Protein AF-A0A0H1R4T2-F1 (afdb_monomer)

Structure (mmCIF, N/CA/C/O backbone):
data_AF-A0A0H1R4T2-F1
#
_entry.id   AF-A0A0H1R4T2-F1
#
loop_
_atom_site.group_PDB
_atom_site.id
_atom_site.type_symbol
_atom_site.label_atom_id
_atom_site.label_alt_id
_atom_site.label_comp_id
_atom_site.label_asym_id
_atom_site.label_entity_id
_atom_site.label_seq_id
_atom_site.pdbx_PDB_ins_code
_atom_site.Cartn_x
_atom_site.Cartn_y
_atom_site.Cartn_z
_atom_site.occupancy
_atom_site.B_iso_or_equiv
_atom_site.auth_seq_id
_atom_site.auth_comp_id
_atom_site.auth_asym_id
_atom_site.auth_atom_id
_atom_site.pdbx_PDB_model_num
ATOM 1 N N . MET A 1 1 ? -30.611 5.512 13.578 1.00 37.97 1 MET A N 1
ATOM 2 C CA . MET A 1 1 ? -29.222 5.165 13.932 1.00 37.97 1 MET A CA 1
ATOM 3 C C . MET A 1 1 ? -28.683 4.376 12.761 1.00 37.97 1 MET A C 1
ATOM 5 O O . MET A 1 1 ? -28.832 3.165 12.735 1.00 37.97 1 MET A O 1
ATOM 9 N N . GLU A 1 2 ? -28.189 5.070 11.743 1.00 43.41 2 GLU A N 1
ATOM 10 C CA . GLU A 1 2 ? -27.461 4.420 10.656 1.00 43.41 2 GLU A CA 1
ATOM 11 C C . GLU A 1 2 ? -26.054 4.188 11.203 1.00 43.41 2 GLU A C 1
ATOM 13 O O . GLU A 1 2 ? -25.232 5.100 11.232 1.00 43.41 2 GLU A O 1
ATOM 18 N N . GLN A 1 3 ? -25.820 3.006 11.781 1.00 45.62 3 GLN A N 1
ATOM 19 C CA . GLN A 1 3 ? -24.454 2.512 11.894 1.00 45.62 3 GLN A CA 1
ATOM 20 C C . GLN A 1 3 ? -24.014 2.315 10.448 1.00 45.62 3 GLN A C 1
ATOM 22 O O . GLN A 1 3 ? -24.476 1.386 9.792 1.00 45.62 3 GLN A O 1
ATOM 27 N N . ALA A 1 4 ? -23.248 3.264 9.912 1.00 46.41 4 ALA A N 1
ATOM 28 C CA . ALA A 1 4 ? -22.521 3.021 8.681 1.00 46.41 4 ALA A CA 1
ATOM 29 C C . ALA A 1 4 ? -21.669 1.782 8.957 1.00 46.41 4 ALA A C 1
ATOM 31 O O . ALA A 1 4 ? -20.861 1.818 9.886 1.00 46.41 4 ALA A O 1
ATOM 32 N N . ASP A 1 5 ? -21.933 0.681 8.249 1.00 58.12 5 ASP A N 1
ATOM 33 C CA . ASP A 1 5 ? -21.079 -0.501 8.308 1.00 58.12 5 ASP A CA 1
ATOM 34 C C . ASP A 1 5 ? -19.673 -0.024 7.966 1.00 58.12 5 ASP A C 1
ATOM 36 O O . ASP A 1 5 ? -19.393 0.410 6.848 1.00 58.12 5 ASP A O 1
ATOM 40 N N . VAL A 1 6 ? -18.829 0.015 8.989 1.00 58.97 6 VAL A N 1
ATOM 41 C CA . VAL A 1 6 ? -17.439 0.401 8.855 1.00 58.97 6 VAL A CA 1
ATOM 42 C C . VAL A 1 6 ? -16.757 -0.789 8.180 1.00 58.97 6 VAL A C 1
ATOM 44 O O . VAL A 1 6 ? -16.709 -1.859 8.796 1.00 58.97 6 VAL A O 1
ATOM 47 N N . PRO A 1 7 ? -16.295 -0.652 6.925 1.00 65.75 7 PRO A N 1
ATOM 48 C CA . PRO A 1 7 ? -15.781 -1.784 6.165 1.00 65.75 7 PRO A CA 1
ATOM 49 C C . PRO A 1 7 ? -14.584 -2.401 6.885 1.00 65.75 7 PRO A C 1
ATOM 51 O O . PRO A 1 7 ? -13.729 -1.690 7.404 1.00 65.75 7 PRO A O 1
ATOM 54 N N . ALA A 1 8 ? -14.508 -3.728 6.934 1.00 76.31 8 ALA A N 1
ATOM 55 C CA . ALA A 1 8 ? -13.398 -4.416 7.577 1.00 76.31 8 ALA A CA 1
ATOM 56 C C . ALA A 1 8 ? -12.073 -4.101 6.862 1.00 76.31 8 ALA A C 1
ATOM 58 O O . ALA A 1 8 ? -12.040 -3.820 5.662 1.00 76.31 8 ALA A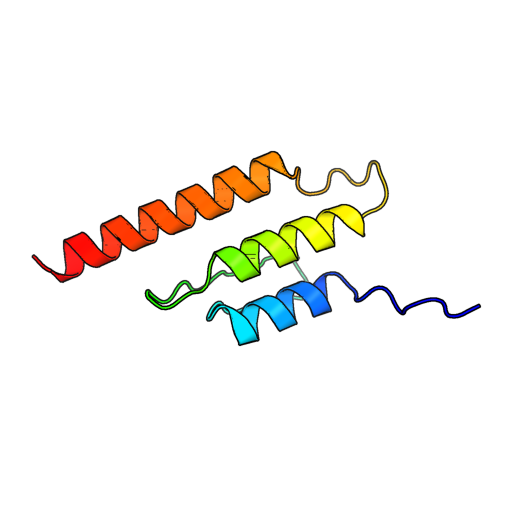 O 1
ATOM 59 N N . ALA A 1 9 ? -10.949 -4.212 7.575 1.00 71.88 9 ALA A N 1
ATOM 60 C CA . ALA A 1 9 ? -9.632 -3.926 7.004 1.00 71.88 9 ALA A CA 1
ATOM 61 C C . ALA A 1 9 ? -9.334 -4.741 5.730 1.00 71.88 9 ALA A C 1
ATOM 63 O O . ALA A 1 9 ? -8.763 -4.219 4.773 1.00 71.88 9 ALA A O 1
ATOM 64 N N . ASP A 1 10 ? -9.785 -5.998 5.686 1.00 71.38 10 ASP A N 1
ATOM 65 C CA . ASP A 1 10 ? -9.676 -6.853 4.501 1.00 71.38 10 ASP A CA 1
ATOM 66 C C . ASP A 1 10 ? -10.477 -6.308 3.302 1.00 71.38 10 ASP A C 1
ATOM 68 O O . ASP A 1 10 ? -10.030 -6.418 2.161 1.00 71.38 10 ASP A O 1
ATOM 72 N N . GLU A 1 11 ? -11.633 -5.683 3.536 1.00 73.19 11 GLU A N 1
ATOM 73 C CA . GLU A 1 11 ? -12.472 -5.091 2.485 1.00 73.19 11 GLU A CA 1
ATOM 74 C C . GLU A 1 11 ? -11.841 -3.815 1.925 1.00 73.19 11 GLU A C 1
ATOM 76 O O . GLU A 1 11 ? -11.816 -3.625 0.709 1.00 73.19 11 GLU A O 1
ATOM 81 N N . ILE A 1 12 ? -11.259 -2.983 2.793 1.00 75.38 12 ILE A N 1
ATOM 82 C CA . ILE A 1 12 ? -10.528 -1.772 2.398 1.00 75.38 12 ILE A CA 1
ATOM 83 C C . ILE A 1 12 ? -9.297 -2.132 1.560 1.00 75.38 12 ILE A C 1
ATOM 85 O O . ILE A 1 12 ? -9.072 -1.548 0.499 1.00 75.38 12 ILE A O 1
ATOM 89 N N . LEU A 1 13 ? -8.522 -3.130 1.989 1.00 74.75 13 LEU A N 1
ATOM 90 C CA . LEU A 1 13 ? -7.351 -3.598 1.246 1.00 74.75 13 LEU A CA 1
ATOM 91 C C . LEU A 1 13 ? -7.740 -4.271 -0.071 1.00 74.75 13 LEU A C 1
ATOM 93 O O . LEU A 1 13 ? -7.060 -4.083 -1.080 1.00 74.75 13 LEU A O 1
ATOM 97 N N . SER A 1 14 ? -8.846 -5.017 -0.096 1.00 75.69 14 SER A N 1
ATOM 98 C CA . SER A 1 14 ? -9.364 -5.613 -1.327 1.00 75.69 14 SER A CA 1
ATOM 99 C C . SER A 1 14 ? -9.848 -4.541 -2.310 1.00 75.69 14 SER A C 1
ATOM 101 O O . SER A 1 14 ? -9.477 -4.579 -3.484 1.00 75.69 14 SER A O 1
ATOM 103 N N . PHE A 1 15 ? -10.567 -3.519 -1.842 1.00 77.50 15 PHE A N 1
ATOM 104 C CA . PHE A 1 15 ? -10.944 -2.358 -2.653 1.00 77.50 15 PHE A CA 1
ATOM 105 C C . PHE A 1 15 ? -9.710 -1.672 -3.242 1.00 77.50 15 PHE A C 1
ATOM 107 O O . PHE A 1 15 ? -9.607 -1.473 -4.454 1.00 77.50 15 PHE A O 1
ATOM 114 N N . ALA A 1 16 ? -8.737 -1.374 -2.389 1.00 76.94 16 ALA A N 1
ATOM 115 C CA . ALA A 1 16 ? -7.504 -0.738 -2.800 1.00 76.94 16 ALA A CA 1
ATOM 116 C C . ALA A 1 16 ? -6.790 -1.577 -3.872 1.00 76.94 16 ALA A C 1
ATOM 118 O O . ALA A 1 16 ? -6.370 -1.034 -4.889 1.00 76.94 16 ALA A O 1
ATOM 119 N N . SER A 1 17 ? -6.752 -2.904 -3.706 1.00 72.69 17 SER A N 1
ATOM 120 C CA . SER A 1 17 ? -6.131 -3.838 -4.653 1.00 72.69 17 SER A CA 1
ATOM 121 C C . SER A 1 17 ? -6.753 -3.765 -6.054 1.00 72.69 17 SER A C 1
ATOM 123 O O . SER A 1 17 ? -6.049 -3.647 -7.057 1.00 72.69 17 SER A O 1
ATOM 125 N N . VAL A 1 18 ? -8.086 -3.702 -6.123 1.00 74.31 18 VAL A N 1
ATOM 126 C CA . VAL A 1 18 ? -8.840 -3.598 -7.380 1.00 74.31 18 VAL A CA 1
ATOM 127 C C . VAL A 1 18 ? -8.615 -2.251 -8.063 1.00 74.31 18 VAL A C 1
ATOM 129 O O . VAL A 1 18 ? -8.520 -2.185 -9.287 1.00 74.31 18 VAL A O 1
ATOM 132 N N . HIS A 1 19 ? -8.535 -1.168 -7.291 1.00 71.81 19 HIS A N 1
ATOM 133 C CA . HIS A 1 19 ? -8.475 0.187 -7.841 1.00 71.81 19 HIS A CA 1
ATOM 134 C C . HIS A 1 19 ? -7.057 0.734 -8.024 1.00 71.81 19 HIS A C 1
ATOM 136 O O . HIS A 1 19 ? -6.861 1.699 -8.768 1.00 71.81 19 HIS A O 1
ATOM 142 N N . GLY A 1 20 ? -6.075 0.136 -7.358 1.00 65.06 20 GLY A N 1
ATOM 143 C CA . GLY A 1 20 ? -4.697 0.595 -7.341 1.00 65.06 20 GLY A CA 1
ATOM 144 C C . GLY A 1 20 ? -3.700 -0.327 -8.031 1.00 65.06 20 GLY A C 1
ATOM 145 O O . GLY A 1 20 ? -2.514 -0.016 -8.001 1.00 65.06 20 GLY A O 1
ATOM 146 N N . ASN A 1 21 ? -4.172 -1.381 -8.706 1.00 65.94 21 ASN A N 1
ATOM 147 C CA . ASN A 1 21 ? -3.375 -2.378 -9.431 1.00 65.94 21 ASN A CA 1
ATOM 148 C C . ASN A 1 21 ? -2.406 -3.197 -8.563 1.00 65.94 21 ASN A C 1
ATOM 150 O O . ASN A 1 21 ? -1.481 -3.788 -9.099 1.00 65.94 21 ASN A O 1
ATOM 154 N N . PHE A 1 22 ? -2.613 -3.308 -7.255 1.00 68.62 22 PHE A N 1
ATOM 155 C CA . PHE A 1 22 ? -1.847 -4.232 -6.409 1.00 68.62 22 PHE A CA 1
ATOM 156 C C . PHE A 1 22 ? -2.667 -5.469 -6.075 1.00 68.62 22 PHE A C 1
ATOM 158 O O . PHE A 1 22 ? -3.887 -5.424 -6.091 1.00 68.62 22 PHE A O 1
ATOM 165 N N . VAL A 1 23 ? -2.020 -6.598 -5.793 1.00 60.53 23 VAL A N 1
ATOM 166 C CA . VAL A 1 23 ? -2.725 -7.825 -5.390 1.00 60.53 23 VAL A CA 1
ATOM 167 C C . VAL A 1 23 ? -2.778 -7.876 -3.865 1.00 60.53 23 VAL A C 1
ATOM 169 O O . VAL A 1 23 ? -1.770 -7.667 -3.207 1.00 60.53 23 VAL A O 1
ATOM 172 N N . CYS A 1 24 ? -3.951 -8.133 -3.286 1.00 57.16 24 CYS A N 1
ATOM 173 C CA . CYS A 1 24 ? -4.082 -8.447 -1.864 1.00 57.16 24 CYS A CA 1
ATOM 174 C C . CYS A 1 24 ? -4.234 -9.966 -1.721 1.00 57.16 24 CYS A C 1
ATOM 176 O O . CYS A 1 24 ? -5.259 -10.526 -2.111 1.00 57.16 24 CYS A O 1
ATOM 178 N N . ILE A 1 25 ? -3.214 -10.645 -1.191 1.00 57.88 25 ILE A N 1
ATOM 179 C CA . ILE A 1 25 ? -3.298 -12.069 -0.843 1.00 57.88 25 ILE A CA 1
ATOM 180 C C . ILE A 1 25 ? -3.502 -12.164 0.670 1.00 57.88 25 ILE A C 1
ATOM 182 O O . ILE A 1 25 ? -2.537 -12.174 1.426 1.00 57.88 25 ILE A O 1
ATOM 186 N N . SER A 1 26 ? -4.754 -12.215 1.131 1.00 49.97 26 SER A N 1
ATOM 187 C CA . SER A 1 26 ? -5.046 -12.526 2.538 1.00 49.97 26 SER A CA 1
ATOM 188 C C . SER A 1 26 ? -4.848 -14.026 2.774 1.00 49.97 26 SER A C 1
ATOM 190 O O . SER A 1 26 ? -5.786 -14.817 2.642 1.00 49.97 26 SER A O 1
ATOM 192 N N . ASP A 1 27 ? -3.627 -14.447 3.111 1.00 50.81 27 ASP A N 1
ATOM 193 C CA . ASP A 1 27 ? -3.405 -15.799 3.628 1.00 50.81 27 ASP A CA 1
ATOM 194 C C . ASP A 1 27 ? -3.976 -15.896 5.056 1.00 50.81 27 ASP A C 1
ATOM 196 O O . ASP A 1 27 ? -3.684 -15.086 5.938 1.00 50.81 27 ASP A O 1
ATOM 200 N N . ARG A 1 28 ? -4.855 -16.877 5.289 1.00 47.34 28 ARG A N 1
ATOM 201 C CA . ARG A 1 28 ? -5.594 -17.029 6.554 1.00 47.34 28 ARG A CA 1
ATOM 202 C C . ARG A 1 28 ? -4.715 -17.502 7.718 1.00 47.34 28 ARG A C 1
ATOM 204 O O . ARG A 1 28 ? -5.187 -17.497 8.852 1.00 47.34 28 ARG A O 1
ATOM 211 N N . ILE A 1 29 ? -3.478 -17.936 7.456 1.00 55.06 29 ILE A N 1
ATOM 212 C CA . ILE A 1 29 ? -2.584 -18.529 8.468 1.00 55.06 29 ILE A CA 1
ATOM 213 C C . ILE A 1 29 ? -1.558 -17.513 8.986 1.00 55.06 29 ILE A C 1
ATOM 215 O O . ILE A 1 29 ? -1.234 -17.498 10.172 1.00 55.06 29 ILE A O 1
ATOM 219 N N . PHE A 1 30 ? -1.093 -16.620 8.121 1.00 45.91 30 PHE A N 1
ATOM 220 C CA . PHE A 1 30 ? -0.267 -15.473 8.473 1.00 45.91 30 PHE A CA 1
ATOM 221 C C . PHE A 1 30 ? -0.870 -14.286 7.738 1.00 45.91 30 PHE A C 1
ATOM 223 O O . PHE A 1 30 ? -0.937 -14.347 6.518 1.00 45.91 30 PHE A O 1
ATOM 230 N N . ARG A 1 31 ? -1.294 -13.224 8.440 1.00 51.53 31 ARG A N 1
ATOM 231 C CA . ARG A 1 31 ? -1.710 -11.949 7.820 1.00 51.53 31 ARG A CA 1
ATOM 232 C C . ARG A 1 31 ? -0.530 -11.361 7.035 1.00 51.53 31 ARG A C 1
ATOM 234 O O . ARG A 1 31 ? 0.210 -10.524 7.545 1.00 51.53 31 ARG A O 1
ATOM 241 N N . ARG A 1 32 ? -0.273 -11.888 5.844 1.00 51.41 32 ARG A N 1
ATOM 242 C CA . ARG A 1 32 ? 0.926 -11.643 5.054 1.00 51.41 32 ARG A CA 1
ATOM 243 C C . ARG A 1 32 ? 0.457 -11.186 3.691 1.00 51.41 32 ARG A C 1
ATOM 245 O O . ARG A 1 32 ? 0.003 -11.986 2.888 1.00 51.41 32 AR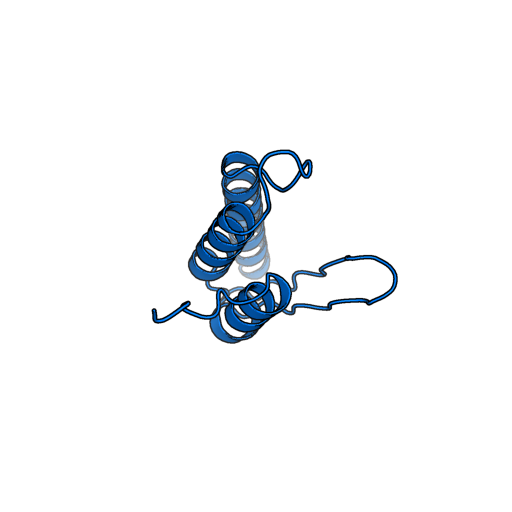G A O 1
ATOM 252 N N . PHE A 1 33 ? 0.537 -9.883 3.484 1.00 55.91 33 PHE A N 1
ATOM 253 C CA . PHE A 1 33 ? 0.124 -9.237 2.252 1.00 55.91 33 PHE A CA 1
ATOM 254 C C . PHE A 1 33 ? 1.315 -9.207 1.295 1.00 55.91 33 PHE A C 1
ATOM 256 O O . PHE A 1 33 ? 2.396 -8.746 1.663 1.00 55.91 33 PHE A O 1
ATOM 263 N N . GLU A 1 34 ? 1.131 -9.711 0.079 1.00 58.66 34 GLU A N 1
ATOM 264 C CA . GLU A 1 34 ? 2.114 -9.580 -0.995 1.00 58.66 34 GLU A CA 1
ATOM 265 C C . GLU A 1 34 ? 1.657 -8.486 -1.951 1.00 58.66 34 GLU A C 1
ATOM 267 O O . GLU A 1 34 ? 0.702 -8.672 -2.693 1.00 58.66 34 GLU A O 1
ATOM 272 N N . ILE A 1 35 ? 2.332 -7.338 -1.926 1.00 58.56 35 ILE A N 1
ATOM 273 C CA . ILE A 1 35 ? 1.986 -6.198 -2.776 1.00 58.56 35 ILE A CA 1
ATOM 274 C C . ILE A 1 35 ? 2.734 -6.348 -4.100 1.00 58.56 35 ILE A C 1
ATOM 276 O O . ILE A 1 35 ? 3.924 -6.053 -4.199 1.00 58.56 35 ILE A O 1
ATOM 280 N N . VAL A 1 36 ? 2.025 -6.808 -5.130 1.00 65.38 36 VAL A N 1
ATOM 281 C CA . VAL A 1 36 ? 2.505 -6.745 -6.518 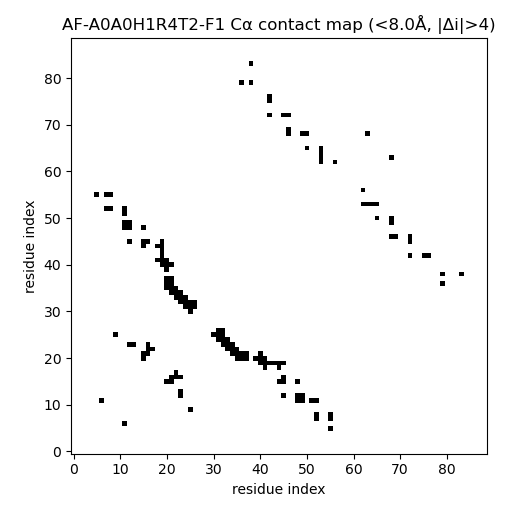1.00 65.38 36 VAL A CA 1
ATOM 282 C C . VAL A 1 36 ? 2.320 -5.315 -7.010 1.00 65.38 36 VAL A C 1
ATOM 284 O O . VAL A 1 36 ? 1.224 -4.785 -6.898 1.00 65.38 36 VAL A O 1
ATOM 287 N N . LEU A 1 37 ? 3.367 -4.681 -7.537 1.00 63.59 37 LEU A N 1
ATOM 288 C CA . LEU A 1 37 ? 3.355 -3.253 -7.872 1.00 63.59 37 LEU A CA 1
ATOM 289 C C . LEU A 1 37 ? 3.626 -3.009 -9.363 1.00 63.59 37 LEU A C 1
ATOM 291 O O . LEU A 1 37 ? 4.762 -2.744 -9.758 1.00 63.59 37 LEU A O 1
ATOM 295 N N . PRO A 1 38 ? 2.594 -3.097 -10.219 1.00 68.12 38 PRO A N 1
ATOM 296 C CA . PRO A 1 38 ? 2.660 -2.628 -11.593 1.00 68.12 38 PRO A CA 1
ATOM 297 C C . PRO A 1 38 ? 3.079 -1.154 -11.677 1.00 68.12 38 PRO A C 1
ATOM 299 O O . PRO A 1 38 ? 2.727 -0.363 -10.794 1.00 68.12 38 PRO A O 1
ATOM 302 N N . PRO A 1 39 ? 3.764 -0.739 -12.751 1.00 67.00 39 PRO A N 1
ATOM 303 C CA . PRO A 1 39 ? 4.143 0.659 -12.954 1.00 67.00 39 PRO A CA 1
ATOM 304 C C . PRO A 1 39 ? 2.932 1.610 -12.973 1.00 67.00 39 PRO A C 1
ATOM 306 O O . PRO A 1 39 ? 3.024 2.723 -12.459 1.00 67.00 39 PRO A O 1
ATOM 309 N N . ASP A 1 40 ? 1.772 1.145 -13.440 1.00 71.19 40 ASP A N 1
ATOM 310 C CA . ASP A 1 40 ? 0.509 1.898 -13.464 1.00 71.19 40 ASP A CA 1
ATOM 311 C C . ASP A 1 40 ? -0.271 1.859 -12.135 1.00 71.19 40 ASP A C 1
ATOM 313 O O . ASP A 1 40 ? -1.469 2.154 -12.091 1.00 71.19 40 ASP A O 1
ATOM 317 N N . SER A 1 41 ? 0.366 1.444 -11.037 1.00 74.06 41 SER A N 1
ATOM 318 C CA . SER A 1 41 ? -0.291 1.382 -9.729 1.00 74.06 41 SER A CA 1
ATOM 319 C C . SER A 1 41 ? -0.594 2.760 -9.164 1.00 74.06 41 SER A C 1
ATOM 321 O O . SER A 1 41 ? 0.254 3.659 -9.152 1.00 74.06 41 SER A O 1
ATOM 323 N N . ARG A 1 42 ? -1.799 2.901 -8.609 1.00 80.56 42 ARG A N 1
ATOM 324 C CA . ARG A 1 42 ? -2.246 4.124 -7.933 1.00 80.56 42 ARG A CA 1
ATOM 325 C C . ARG A 1 42 ? -1.928 4.031 -6.448 1.00 80.56 42 ARG A C 1
ATOM 327 O O . ARG A 1 42 ? -2.768 3.666 -5.632 1.00 80.56 42 ARG A O 1
ATOM 334 N N . LEU A 1 43 ? -0.685 4.363 -6.118 1.00 82.12 43 LEU A N 1
ATOM 335 C CA . LEU A 1 43 ? -0.155 4.331 -4.752 1.00 82.12 43 LEU A CA 1
ATOM 336 C C . LEU A 1 43 ? -0.906 5.257 -3.779 1.00 82.12 43 LEU A C 1
ATOM 338 O O . LEU A 1 43 ? -1.006 4.943 -2.598 1.00 82.12 43 LEU A O 1
ATOM 342 N N . GLU A 1 44 ? -1.522 6.326 -4.287 1.00 83.50 44 GLU A N 1
ATOM 343 C CA . GLU A 1 44 ? -2.452 7.186 -3.540 1.00 83.50 44 GLU A CA 1
ATOM 344 C C . GLU A 1 44 ? -3.630 6.396 -2.932 1.00 83.50 44 GLU A C 1
ATOM 346 O O . GLU A 1 44 ? -3.952 6.570 -1.762 1.00 83.50 44 GLU A O 1
ATOM 351 N N . ILE A 1 45 ? -4.206 5.443 -3.678 1.00 83.38 45 ILE A N 1
ATOM 352 C CA . ILE A 1 45 ? -5.337 4.631 -3.208 1.00 83.38 45 ILE A CA 1
ATOM 353 C C . ILE A 1 45 ? -4.881 3.656 -2.121 1.00 83.38 45 ILE A C 1
ATOM 355 O O . ILE A 1 45 ? -5.608 3.425 -1.158 1.00 83.38 45 ILE A O 1
ATOM 359 N N . LEU A 1 46 ? -3.676 3.092 -2.258 1.00 82.50 46 LEU A N 1
ATOM 360 C CA . LEU A 1 46 ? -3.087 2.236 -1.226 1.00 82.50 46 LEU A CA 1
ATOM 361 C C . LEU A 1 46 ? -2.864 3.015 0.071 1.00 82.50 46 LEU A C 1
ATOM 363 O O . LEU A 1 46 ? -3.195 2.517 1.144 1.00 82.50 46 LEU A O 1
ATOM 367 N N . LYS A 1 47 ? -2.325 4.236 -0.035 1.00 86.50 47 LYS A N 1
ATOM 368 C CA . LYS A 1 47 ? -2.106 5.128 1.105 1.00 86.50 47 LYS A CA 1
ATOM 369 C C . LYS A 1 47 ? -3.413 5.400 1.842 1.00 86.50 47 LYS A C 1
ATOM 371 O O . LYS A 1 47 ? -3.488 5.162 3.044 1.00 86.50 47 LYS A O 1
ATOM 376 N N . ASP A 1 48 ? -4.434 5.854 1.121 1.00 86.31 48 ASP A N 1
ATOM 377 C CA . ASP A 1 48 ? -5.731 6.203 1.706 1.00 86.31 48 ASP A CA 1
ATOM 378 C C . ASP A 1 48 ? -6.378 4.996 2.393 1.00 86.31 48 ASP A C 1
ATOM 380 O O . ASP A 1 48 ? -6.867 5.101 3.515 1.00 86.31 48 ASP A O 1
ATOM 384 N N . ALA A 1 49 ? -6.307 3.825 1.760 1.00 83.94 49 ALA A N 1
ATOM 385 C CA . ALA A 1 49 ? -6.813 2.581 2.317 1.00 83.94 49 ALA A CA 1
ATOM 386 C C . ALA A 1 49 ? -6.081 2.164 3.602 1.00 83.94 49 ALA A C 1
ATOM 388 O O . ALA A 1 49 ? -6.723 1.829 4.594 1.00 83.94 49 ALA A O 1
ATOM 389 N N . LEU A 1 50 ? -4.748 2.217 3.622 1.00 82.75 50 LEU A N 1
ATOM 390 C CA . LEU A 1 50 ? -3.964 1.897 4.817 1.00 82.75 50 LEU A CA 1
ATOM 391 C C . LEU A 1 50 ? -4.243 2.882 5.959 1.00 82.75 50 LEU A C 1
ATOM 393 O O . LEU A 1 50 ? -4.384 2.460 7.104 1.00 82.75 50 LEU A O 1
ATOM 397 N N . LEU A 1 51 ? -4.379 4.177 5.660 1.00 85.38 51 LEU A N 1
ATOM 398 C CA . LEU A 1 51 ? -4.757 5.185 6.652 1.00 85.38 51 LEU A CA 1
ATOM 399 C C . LEU A 1 51 ? -6.164 4.953 7.206 1.00 85.38 51 LEU A C 1
ATOM 401 O O . LEU A 1 51 ? -6.383 5.145 8.402 1.00 85.38 51 LEU A O 1
ATOM 405 N N . GLU A 1 52 ? -7.105 4.526 6.365 1.00 82.94 52 GLU A N 1
ATOM 406 C CA . GLU A 1 52 ? -8.450 4.187 6.816 1.00 82.94 52 GLU A CA 1
ATOM 407 C C . GLU A 1 52 ? -8.415 2.960 7.731 1.00 82.94 52 GLU A C 1
ATOM 409 O O . GLU A 1 52 ? -8.957 3.023 8.827 1.00 82.94 52 GLU A O 1
ATOM 414 N N . VAL A 1 53 ? -7.667 1.904 7.381 1.00 79.12 53 VAL A N 1
ATOM 415 C CA . VAL A 1 53 ? -7.469 0.725 8.248 1.00 79.12 53 VAL A CA 1
ATOM 416 C C . VAL A 1 53 ? -6.944 1.111 9.632 1.00 79.12 53 VAL A C 1
ATOM 418 O O . VAL A 1 53 ? -7.447 0.607 10.634 1.00 79.12 53 VAL A O 1
ATOM 421 N N . ILE A 1 54 ? -5.983 2.034 9.707 1.00 80.62 54 ILE A N 1
ATOM 422 C CA . ILE A 1 54 ? -5.451 2.528 10.986 1.00 80.62 54 ILE A CA 1
ATOM 423 C C . ILE A 1 54 ? -6.545 3.175 11.834 1.00 80.62 54 ILE A C 1
ATOM 425 O O . ILE A 1 54 ? -6.580 2.978 13.044 1.00 80.62 54 ILE A O 1
ATOM 429 N N . ARG A 1 55 ? -7.453 3.939 11.216 1.00 80.38 55 ARG A N 1
ATOM 430 C CA . ARG A 1 55 ? -8.572 4.582 11.924 1.00 80.38 55 ARG A CA 1
ATOM 431 C C . ARG A 1 55 ? -9.592 3.578 12.450 1.00 80.38 55 ARG A C 1
ATOM 433 O O . ARG A 1 55 ? -10.312 3.900 13.392 1.00 80.38 55 ARG A O 1
ATOM 440 N N . LEU A 1 56 ? -9.677 2.403 11.829 1.00 75.69 56 LEU A N 1
ATOM 441 C CA . LEU A 1 56 ? -10.590 1.341 12.241 1.00 75.69 56 LEU A CA 1
ATOM 442 C C . LEU A 1 56 ? -10.017 0.454 13.341 1.00 75.69 56 LEU A C 1
ATOM 444 O O . LEU A 1 56 ? -10.776 -0.198 14.061 1.00 75.69 56 LEU A O 1
ATOM 448 N N . GLU A 1 57 ? -8.692 0.399 13.464 1.00 71.44 57 GLU A N 1
ATOM 449 C CA . GLU A 1 57 ? -8.052 -0.366 14.521 1.00 71.44 57 GLU A CA 1
ATOM 450 C C . GLU A 1 57 ? -8.249 0.324 15.884 1.00 71.44 57 GLU A C 1
ATOM 452 O O . GLU A 1 57 ? -8.071 1.537 16.014 1.00 71.44 57 GLU A O 1
ATOM 457 N N . PRO A 1 58 ? -8.618 -0.432 16.933 1.00 65.62 58 PRO A N 1
ATOM 458 C CA . PRO A 1 58 ? -8.767 0.127 18.269 1.00 65.62 58 PRO A CA 1
ATOM 459 C C . PRO A 1 58 ? -7.422 0.647 18.795 1.00 65.62 58 PRO A C 1
ATOM 461 O O . PRO A 1 58 ? -6.395 -0.029 18.681 1.00 65.62 58 PRO A O 1
ATOM 464 N N . GLU A 1 59 ? -7.438 1.833 19.417 1.00 60.25 59 GLU A N 1
ATOM 465 C CA . GLU A 1 59 ? -6.248 2.454 20.012 1.00 60.25 59 GLU A CA 1
ATOM 466 C C . GLU A 1 59 ? -5.523 1.462 20.943 1.00 60.25 59 GLU A C 1
ATOM 468 O O . GLU A 1 59 ? -6.077 1.004 21.944 1.00 60.25 59 GLU A O 1
ATOM 473 N N . GLY A 1 60 ? -4.273 1.118 20.609 1.00 54.78 60 GLY A N 1
ATOM 474 C CA . GLY A 1 60 ? -3.433 0.217 21.408 1.00 54.78 60 GLY A CA 1
ATOM 475 C C . GLY A 1 60 ? -3.227 -1.198 20.854 1.00 54.78 60 GLY A C 1
ATOM 476 O O . GLY A 1 60 ? -2.565 -1.993 21.519 1.00 54.78 60 GLY A O 1
ATOM 477 N N . SER A 1 61 ? -3.708 -1.522 19.646 1.00 59.72 61 SER A N 1
ATOM 478 C CA . SER A 1 61 ? -3.441 -2.816 18.980 1.00 59.72 61 SER A CA 1
ATOM 479 C C . SER A 1 61 ? -1.974 -3.035 18.565 1.00 59.72 61 SER A C 1
ATOM 481 O O . SER A 1 61 ? -1.614 -4.140 18.160 1.00 59.72 61 SER A O 1
ATOM 483 N N . GLY A 1 62 ? -1.119 -2.007 18.649 1.00 57.09 62 GLY A N 1
ATOM 484 C CA . GLY A 1 62 ? 0.208 -2.033 18.023 1.00 57.09 62 GLY A CA 1
ATOM 485 C C . GLY A 1 62 ? 0.137 -2.021 16.491 1.00 57.09 62 GLY A C 1
ATOM 486 O O . GLY A 1 62 ? 1.059 -2.509 15.841 1.00 57.09 62 GLY A O 1
ATOM 487 N N . GLY A 1 63 ? -0.975 -1.526 15.935 1.00 61.41 63 GLY A N 1
ATOM 488 C CA . GLY A 1 63 ? -1.210 -1.396 14.501 1.00 61.41 63 GLY A CA 1
ATOM 489 C C . GLY A 1 63 ? -0.297 -0.380 13.811 1.00 61.41 63 GLY A C 1
ATOM 490 O O . GLY A 1 63 ? 0.419 0.386 14.459 1.00 61.41 63 GLY A O 1
ATOM 491 N N . LEU A 1 64 ? -0.344 -0.399 12.475 1.00 65.94 64 LEU A N 1
ATOM 492 C CA . LEU A 1 64 ? 0.415 0.485 11.584 1.00 65.94 64 LEU A CA 1
ATOM 493 C C . LEU A 1 64 ? 0.288 1.955 12.014 1.00 65.94 64 LEU A C 1
ATOM 495 O O . LEU A 1 64 ? -0.809 2.458 12.243 1.00 65.94 64 LEU A O 1
ATOM 499 N N . ASN A 1 65 ? 1.407 2.666 12.105 1.00 77.75 65 ASN A N 1
ATOM 500 C CA . ASN A 1 65 ? 1.400 4.103 12.357 1.00 77.75 65 ASN A CA 1
ATOM 501 C C . ASN A 1 65 ? 1.159 4.868 11.038 1.00 77.75 65 ASN A C 1
ATOM 503 O O . ASN A 1 65 ? 1.747 4.497 10.020 1.00 77.75 65 ASN A O 1
ATOM 507 N N . PRO A 1 66 ? 0.368 5.963 11.021 1.00 82.94 66 PRO A N 1
ATOM 508 C CA . PRO A 1 66 ? 0.210 6.799 9.832 1.00 82.94 66 PRO A CA 1
ATOM 509 C C . PRO A 1 66 ? 1.535 7.204 9.176 1.00 82.94 66 PRO A C 1
ATOM 511 O O . PRO A 1 66 ? 1.637 7.167 7.956 1.00 82.94 66 PRO A O 1
ATOM 514 N N . TYR A 1 67 ? 2.566 7.514 9.969 1.00 84.19 67 TYR A N 1
ATOM 515 C CA . TYR A 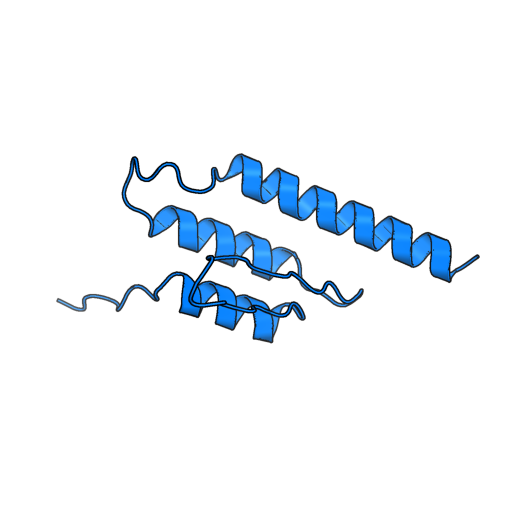1 67 ? 3.889 7.856 9.437 1.00 84.19 67 TYR A CA 1
ATOM 516 C C . TYR A 1 67 ? 4.578 6.670 8.745 1.00 84.19 67 TYR A C 1
ATOM 518 O O . TYR A 1 67 ? 5.198 6.846 7.702 1.00 84.19 67 TYR A O 1
ATOM 526 N N . GLU A 1 68 ? 4.428 5.453 9.275 1.00 83.12 68 GLU A N 1
ATOM 527 C CA . GLU A 1 68 ? 4.987 4.242 8.654 1.00 83.12 68 GLU A CA 1
ATOM 528 C C . GLU A 1 68 ? 4.299 3.923 7.322 1.00 83.12 68 GLU A C 1
ATOM 530 O O . GLU A 1 68 ? 4.937 3.415 6.402 1.00 83.12 68 GLU A O 1
ATOM 535 N N . VAL A 1 69 ? 3.009 4.251 7.196 1.00 83.44 69 VAL A N 1
ATOM 536 C CA . VAL A 1 69 ? 2.275 4.138 5.928 1.00 83.44 69 VAL A CA 1
ATOM 537 C C . VAL A 1 69 ? 2.807 5.125 4.892 1.00 83.44 69 VAL A C 1
ATOM 539 O O . VAL A 1 69 ? 2.978 4.744 3.734 1.00 83.44 69 VAL A O 1
ATOM 542 N N . GLU A 1 70 ? 3.093 6.369 5.283 1.00 86.81 70 GLU A N 1
ATOM 543 C CA . GLU A 1 70 ? 3.695 7.354 4.374 1.00 86.81 70 GLU A CA 1
ATOM 544 C C . GLU A 1 70 ? 5.084 6.909 3.908 1.00 86.81 70 GLU A C 1
ATOM 546 O O . GLU A 1 70 ? 5.324 6.831 2.703 1.00 86.81 70 GLU A O 1
ATOM 551 N N . ASP A 1 71 ? 5.953 6.513 4.841 1.00 85.75 71 ASP A N 1
ATOM 552 C CA . ASP A 1 71 ? 7.298 6.021 4.527 1.00 85.75 71 ASP A CA 1
ATOM 553 C C . ASP A 1 71 ? 7.263 4.795 3.602 1.00 85.75 71 ASP A C 1
ATOM 555 O O . ASP A 1 71 ? 8.081 4.664 2.682 1.00 85.75 71 ASP A O 1
ATOM 559 N N . PHE A 1 72 ? 6.302 3.894 3.826 1.00 83.19 72 PHE A N 1
ATOM 560 C CA . PHE A 1 72 ? 6.100 2.715 2.998 1.00 83.19 72 PHE A CA 1
ATOM 561 C C . PHE A 1 72 ? 5.707 3.089 1.565 1.00 83.19 72 PHE A C 1
ATOM 563 O O . PHE A 1 72 ? 6.327 2.613 0.613 1.00 83.19 72 PHE A O 1
ATOM 570 N N . VAL A 1 73 ? 4.724 3.974 1.394 1.00 85.44 73 VAL A N 1
ATOM 571 C CA . VAL A 1 73 ? 4.275 4.429 0.070 1.00 85.44 73 VAL A CA 1
ATOM 572 C C . VAL A 1 73 ? 5.397 5.164 -0.667 1.00 85.44 73 VAL A C 1
ATOM 574 O O . VAL A 1 73 ? 5.650 4.867 -1.836 1.00 85.44 73 VAL A O 1
ATOM 577 N N . ASP A 1 74 ? 6.155 6.018 0.020 1.00 87.44 74 ASP A N 1
ATOM 578 C CA . ASP A 1 74 ? 7.314 6.712 -0.549 1.00 87.44 74 ASP A CA 1
ATOM 579 C C . ASP A 1 74 ? 8.426 5.737 -0.979 1.00 87.44 74 ASP A C 1
ATOM 581 O O . A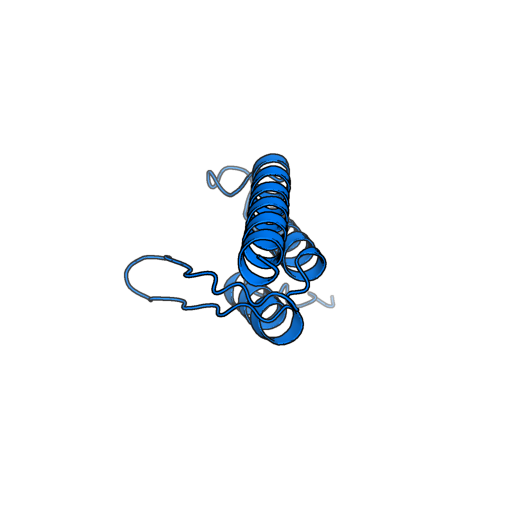SP A 1 74 ? 9.131 5.947 -1.974 1.00 87.44 74 ASP A O 1
ATOM 585 N N . ALA A 1 75 ? 8.640 4.651 -0.229 1.00 85.75 75 ALA A N 1
ATOM 586 C CA . ALA A 1 75 ? 9.577 3.596 -0.613 1.00 85.75 75 ALA A CA 1
ATOM 587 C C . ALA A 1 75 ? 9.111 2.847 -1.873 1.00 85.75 75 ALA A C 1
ATOM 589 O O . ALA A 1 75 ? 9.929 2.550 -2.752 1.00 85.75 75 ALA A O 1
ATOM 590 N N . LEU A 1 76 ? 7.809 2.585 -1.996 1.00 82.62 76 LEU A N 1
ATOM 591 C CA . LEU A 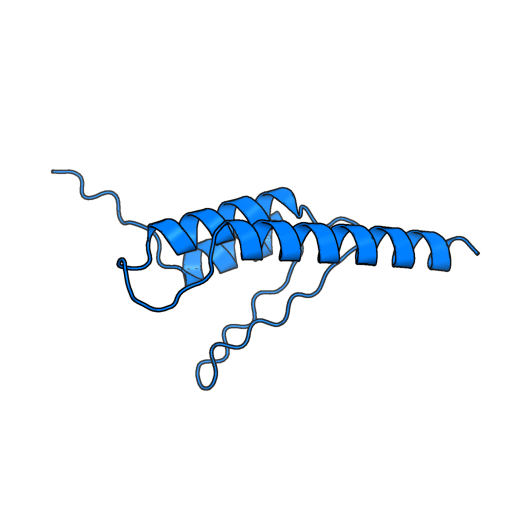1 76 ? 7.223 1.970 -3.187 1.00 82.62 76 LEU A CA 1
ATOM 592 C C . LEU A 1 76 ? 7.330 2.890 -4.410 1.00 82.62 76 LEU A C 1
ATOM 594 O O . LEU A 1 76 ? 7.721 2.429 -5.483 1.00 82.62 76 LEU A O 1
ATOM 598 N N . GLU A 1 77 ? 7.074 4.192 -4.253 1.00 84.50 77 GLU A N 1
ATOM 599 C CA . GLU A 1 77 ? 7.228 5.175 -5.331 1.00 84.50 77 GLU A CA 1
ATOM 600 C C . GLU A 1 77 ? 8.663 5.247 -5.846 1.00 84.50 77 GLU A C 1
ATOM 602 O O . GLU A 1 77 ? 8.890 5.198 -7.058 1.00 84.50 77 GLU A O 1
ATOM 607 N N . ARG A 1 78 ? 9.640 5.303 -4.935 1.00 84.75 78 ARG A N 1
ATOM 608 C CA . ARG A 1 78 ? 11.067 5.292 -5.287 1.00 84.75 78 ARG A CA 1
ATOM 609 C C . ARG A 1 78 ? 11.473 4.003 -5.995 1.00 84.75 78 ARG A C 1
ATOM 611 O O . ARG A 1 78 ? 12.229 4.043 -6.964 1.00 84.75 78 ARG A O 1
ATOM 618 N N . THR A 1 79 ? 10.950 2.866 -5.543 1.00 81.62 79 THR A N 1
ATOM 619 C CA . THR A 1 79 ? 11.213 1.560 -6.164 1.00 81.62 79 THR A CA 1
ATOM 620 C C . THR A 1 79 ? 10.635 1.501 -7.579 1.00 81.62 79 THR A C 1
ATOM 622 O O . THR A 1 79 ? 11.331 1.077 -8.501 1.00 81.62 79 THR A O 1
ATOM 625 N N . ARG A 1 80 ? 9.415 2.019 -7.785 1.00 77.38 80 ARG A N 1
ATOM 626 C CA . ARG A 1 80 ? 8.794 2.168 -9.111 1.00 77.38 80 ARG A CA 1
ATOM 627 C C . ARG A 1 80 ? 9.621 3.069 -10.027 1.00 77.38 80 ARG A C 1
ATOM 629 O O . ARG A 1 80 ? 9.886 2.695 -11.164 1.00 77.38 80 ARG A O 1
ATOM 636 N N . GLN A 1 81 ? 10.035 4.241 -9.545 1.00 80.25 81 GLN A N 1
ATOM 637 C CA . GLN A 1 81 ? 10.852 5.174 -10.329 1.00 80.25 81 GLN A CA 1
ATOM 638 C C . GLN A 1 81 ? 12.174 4.541 -10.766 1.00 80.25 81 GLN A C 1
ATOM 640 O O . GLN A 1 81 ? 12.585 4.713 -11.910 1.00 80.25 81 GLN A O 1
ATOM 645 N N . LYS A 1 82 ? 12.814 3.772 -9.879 1.00 81.25 82 LYS A N 1
ATOM 646 C CA . LYS A 1 82 ? 14.040 3.043 -10.204 1.00 81.25 82 LYS A CA 1
ATOM 647 C C . LYS A 1 82 ? 13.799 1.951 -11.248 1.00 81.25 82 LYS A C 1
ATOM 649 O O . LYS A 1 82 ? 14.538 1.888 -12.218 1.00 81.25 82 LYS A O 1
ATOM 654 N N . ALA A 1 83 ? 12.749 1.145 -11.089 1.00 74.62 83 ALA A N 1
ATOM 655 C CA . ALA A 1 83 ? 12.405 0.100 -12.053 1.00 74.62 83 ALA A CA 1
ATOM 656 C C . ALA A 1 83 ? 12.111 0.669 -13.454 1.00 74.62 83 ALA A C 1
ATOM 658 O O . ALA A 1 83 ? 12.586 0.126 -14.443 1.00 74.62 83 ALA A O 1
ATOM 659 N N . LEU A 1 84 ? 11.394 1.795 -13.542 1.00 74.12 84 LEU A N 1
ATOM 660 C CA . LEU A 1 84 ? 11.137 2.492 -14.810 1.00 74.12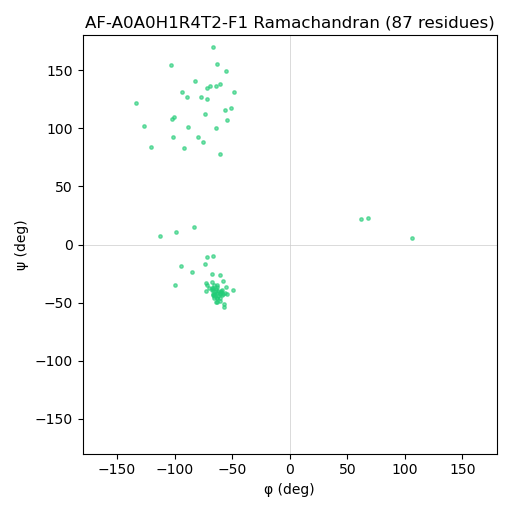 84 LEU A CA 1
ATOM 661 C C . LEU A 1 84 ? 12.415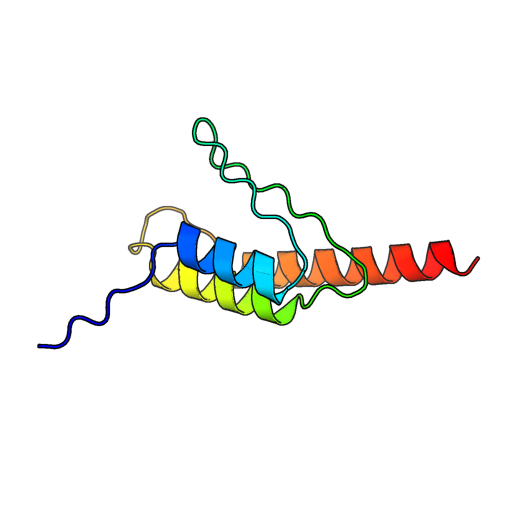 3.065 -15.447 1.00 74.12 84 LEU A C 1
ATOM 663 O O . LEU A 1 84 ? 12.531 3.092 -16.671 1.00 74.12 84 LEU A O 1
ATOM 667 N N . ALA A 1 85 ? 13.366 3.531 -14.633 1.00 75.75 85 ALA A N 1
ATOM 668 C CA . ALA A 1 85 ? 14.652 4.036 -15.113 1.00 75.75 85 ALA A CA 1
ATOM 669 C C . ALA A 1 85 ? 15.577 2.915 -15.623 1.00 75.75 85 ALA A C 1
ATOM 671 O O . ALA A 1 85 ? 16.302 3.128 -16.588 1.00 75.75 85 ALA A O 1
ATOM 672 N N . ASP A 1 86 ? 15.539 1.731 -15.004 1.00 65.56 86 ASP A N 1
ATOM 673 C CA . ASP A 1 86 ? 16.277 0.542 -15.456 1.00 65.56 86 ASP A CA 1
ATOM 674 C C . ASP A 1 86 ? 15.667 -0.078 -16.736 1.00 65.56 86 ASP A C 1
ATOM 676 O O . ASP A 1 86 ? 16.409 -0.577 -17.574 1.00 65.56 86 ASP A O 1
ATOM 680 N N . ASP A 1 87 ? 14.342 -0.011 -16.934 1.00 58.31 87 ASP A N 1
ATOM 681 C CA . ASP A 1 87 ? 13.664 -0.531 -18.144 1.00 58.31 87 ASP A CA 1
ATOM 682 C C . ASP A 1 87 ? 13.895 0.345 -19.396 1.00 58.31 87 ASP A C 1
ATOM 684 O O . ASP A 1 87 ? 13.691 -0.088 -20.528 1.00 58.31 87 ASP A O 1
ATOM 688 N N . SER A 1 88 ? 14.348 1.589 -19.202 1.00 58.34 88 SER A N 1
ATOM 689 C CA . SER A 1 88 ? 14.650 2.549 -20.275 1.00 58.34 88 SER A CA 1
ATOM 690 C C . SER A 1 88 ? 16.145 2.646 -20.634 1.00 58.34 88 SER A C 1
ATOM 692 O O . SER A 1 88 ? 16.526 3.549 -21.387 1.00 58.34 88 SER A O 1
ATOM 694 N N . ALA A 1 89 ? 16.974 1.720 -20.129 1.00 51.78 89 ALA A N 1
ATOM 695 C CA . ALA A 1 89 ? 18.423 1.637 -20.357 1.00 51.78 89 ALA A CA 1
ATOM 696 C C . ALA A 1 89 ? 18.836 0.578 -21.397 1.00 51.78 89 ALA A C 1
ATOM 698 O O . ALA A 1 89 ? 18.205 -0.500 -21.465 1.00 51.78 89 ALA A O 1
#

Organism: NCBI:txid1550566

pLDDT: mean 70.18, std 12.68, range [37.97, 87.44]

Foldseek 3Di:
DPPPPLDALLRLVCVLCVQFVFDADCDVVDSDGDTDHDLSGDLVSVLVSQVSNVVVDPPPPPDDDNVNSVVVSVVSVVVSVVVVVVVVD

Radius of gyration: 14.7 Å; Cα contacts (8 Å, |Δi|>4): 78; chains: 1; bounding box: 48×26×42 Å

Secondary structure (DSSP, 8-state):
--------HHHHHHHHHHHHT------SSS--------TT--HHHHHHHHHHHHHHSPTTS-PPPHHHHHHHHHHHHHHHHHHHHHHT-

Solvent-accessible surface area (backbone atoms only — not comparable to full-atom values): 5327 Å² total; per-residue (Å²): 134,84,76,71,81,74,75,51,59,69,54,40,45,46,50,24,18,74,74,13,56,28,49,65,45,83,42,94,87,52,94,51,73,54,77,46,78,51,88,85,36,38,61,68,45,46,46,53,32,54,50,48,39,44,73,70,49,66,92,84,74,80,67,76,49,70,67,57,50,50,55,49,49,53,51,51,51,52,51,46,53,49,53,56,56,59,73,75,106

Nearest PDB structures (foldseek):
  4rze-assembly1_B  TM=4.796E-01  e=4.600E+00  Homo sap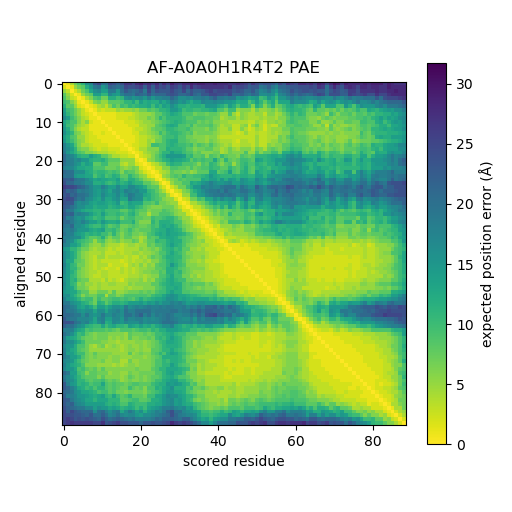iens

Sequence (89 aa):
MEQADVPAADEILSFASVHGNFVCISDRIFRRFEIVLPPDSRLEILKDALLEVIRLEPEGSGGLNPYEVEDFVDALERTRQKALADDSA

Mean predicted aligned error: 9.85 Å